Protein AF-A0A7S3DDV2-F1 (afdb_monomer_lite)

pLDDT: mean 85.94, std 11.71, range [51.03, 97.75]

InterPro domains:
  IPR025313 ATP-dependent rRNA helicase SPB4-like, C-terminal extension [PF13959] (61-102)
  IPR025313 ATP-dependent rRNA helicase SPB4-like, C-terminal extension [SM01178] (46-102)

Structure (mmCIF, N/CA/C/O backbone):
data_AF-A0A7S3DDV2-F1
#
_entry.id   AF-A0A7S3DDV2-F1
#
loop_
_atom_site.group_PDB
_atom_site.id
_atom_site.type_symbol
_atom_site.label_atom_id
_atom_site.label_alt_id
_atom_site.label_comp_id
_atom_site.label_asym_id
_atom_site.label_entity_id
_atom_site.label_seq_id
_atom_site.pdbx_PDB_ins_code
_atom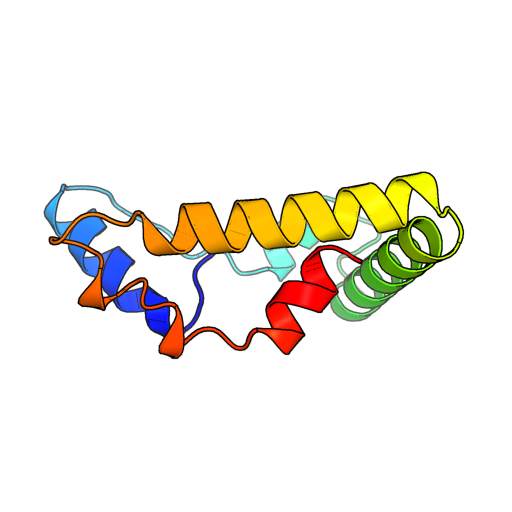_site.Cartn_x
_atom_site.Cartn_y
_atom_site.Cartn_z
_atom_site.occupancy
_atom_site.B_iso_or_equiv
_atom_site.auth_seq_id
_atom_site.auth_comp_id
_atom_site.auth_asym_id
_atom_site.auth_atom_id
_atom_site.pdbx_PDB_model_num
ATOM 1 N N . LEU A 1 1 ? 3.635 -2.891 10.442 1.00 85.31 1 LEU A N 1
ATOM 2 C CA . LEU A 1 1 ? 2.284 -2.456 10.027 1.00 85.31 1 LEU A CA 1
ATOM 3 C C . LEU A 1 1 ? 2.436 -1.085 9.390 1.00 85.31 1 LEU A C 1
ATOM 5 O O . LEU A 1 1 ? 2.990 -0.215 10.049 1.00 85.31 1 LEU A O 1
ATOM 9 N N . PHE A 1 2 ? 2.021 -0.922 8.136 1.00 88.50 2 PHE A N 1
ATOM 10 C CA . PHE A 1 2 ? 1.953 0.382 7.474 1.00 88.50 2 PHE A CA 1
ATOM 11 C C . PHE A 1 2 ? 0.501 0.850 7.542 1.00 88.50 2 PHE A C 1
ATOM 13 O O . PHE A 1 2 ? -0.387 0.072 7.205 1.00 88.50 2 PHE A O 1
ATOM 20 N N . LEU A 1 3 ? 0.271 2.063 8.041 1.00 89.44 3 LEU A N 1
ATOM 21 C CA . LEU A 1 3 ? -1.059 2.659 8.165 1.00 89.44 3 LEU A CA 1
ATOM 22 C C . LEU A 1 3 ? -1.063 4.007 7.461 1.00 89.44 3 LEU A C 1
ATOM 24 O O . LEU A 1 3 ? -0.110 4.779 7.586 1.00 89.44 3 LEU A O 1
ATOM 28 N N . LEU A 1 4 ? -2.151 4.296 6.757 1.00 88.38 4 LEU A N 1
ATOM 29 C CA . LEU A 1 4 ? -2.422 5.634 6.253 1.00 88.38 4 LEU A CA 1
ATOM 30 C C . LEU A 1 4 ? -2.760 6.580 7.417 1.00 88.38 4 LEU A C 1
ATOM 32 O O . LEU A 1 4 ? -3.245 6.133 8.460 1.00 88.38 4 LEU A O 1
ATOM 36 N N . PRO A 1 5 ? -2.595 7.903 7.243 1.00 87.88 5 PRO A N 1
ATOM 37 C CA . PRO A 1 5 ? -3.000 8.876 8.256 1.00 87.88 5 PRO A CA 1
ATOM 38 C C . PRO A 1 5 ? -4.468 8.730 8.688 1.00 87.88 5 PRO A C 1
ATOM 40 O O . PRO A 1 5 ? -4.774 8.850 9.871 1.00 87.88 5 PRO A O 1
ATOM 43 N N . SER A 1 6 ? -5.364 8.401 7.751 1.00 88.12 6 SER A N 1
ATOM 44 C CA . SER A 1 6 ? -6.783 8.130 8.021 1.00 88.12 6 SER A CA 1
ATOM 45 C C . SER A 1 6 ? -7.025 6.849 8.826 1.00 88.12 6 SER A C 1
ATOM 47 O O . SER A 1 6 ? -8.069 6.708 9.451 1.00 88.12 6 SER A O 1
ATOM 49 N N . GLU A 1 7 ? -6.067 5.922 8.839 1.00 91.56 7 GLU A N 1
ATOM 50 C CA . GLU A 1 7 ? -6.185 4.610 9.483 1.00 91.56 7 GLU A CA 1
ATOM 51 C C . GLU A 1 7 ? -5.557 4.572 10.882 1.00 91.56 7 GLU A C 1
ATOM 53 O O . GLU A 1 7 ? -5.611 3.548 11.564 1.00 91.56 7 GLU A O 1
ATOM 58 N N . MET A 1 8 ? -4.969 5.680 11.341 1.00 90.31 8 MET A N 1
ATOM 59 C CA . MET A 1 8 ? -4.261 5.752 12.625 1.00 90.31 8 MET A CA 1
ATOM 60 C C . MET A 1 8 ? -5.148 5.420 13.829 1.00 90.31 8 MET A C 1
ATOM 62 O O . MET A 1 8 ? -4.650 4.920 14.839 1.00 90.31 8 MET A O 1
ATOM 66 N N . GLU A 1 9 ? -6.463 5.616 13.718 1.00 90.56 9 GLU A N 1
ATOM 67 C CA . GLU A 1 9 ? -7.432 5.210 14.741 1.00 90.56 9 GLU A CA 1
ATOM 68 C C . GLU A 1 9 ? -7.373 3.698 15.034 1.00 90.56 9 GLU A C 1
ATOM 70 O O . GLU A 1 9 ? -7.652 3.259 16.152 1.00 90.56 9 GLU A O 1
ATOM 75 N N . TYR A 1 10 ? -6.899 2.885 14.085 1.00 92.00 10 TYR A N 1
ATOM 76 C CA . TYR A 1 10 ? -6.727 1.450 14.290 1.00 92.00 10 TYR A CA 1
ATOM 77 C C . TYR A 1 10 ? -5.726 1.126 15.407 1.00 92.00 10 TYR A C 1
ATOM 79 O O . TYR A 1 10 ? -5.911 0.154 16.142 1.00 92.00 10 TYR A O 1
ATOM 87 N N . VAL A 1 11 ? -4.712 1.973 15.613 1.00 91.56 11 VAL A N 1
ATOM 88 C CA . VAL A 1 11 ? -3.735 1.819 16.704 1.00 91.56 11 VAL A CA 1
ATOM 89 C C . VAL A 1 11 ? -4.430 1.825 18.067 1.00 91.56 11 VAL A C 1
ATOM 91 O O . VAL A 1 11 ? -4.058 1.056 18.953 1.00 91.56 11 VAL A O 1
ATOM 94 N N . TYR A 1 12 ? -5.483 2.630 18.233 1.00 89.38 12 TYR A N 1
ATOM 95 C CA . TYR A 1 12 ? -6.250 2.688 19.476 1.00 89.38 12 TYR A CA 1
ATOM 96 C C . TYR A 1 12 ? -7.015 1.385 19.749 1.00 89.38 12 TYR A C 1
ATOM 98 O O . TYR A 1 12 ? -7.051 0.911 20.888 1.00 89.38 12 TYR A O 1
ATOM 106 N N . ILE A 1 13 ? -7.575 0.758 18.707 1.00 89.62 13 ILE A N 1
ATOM 107 C CA . ILE A 1 13 ? -8.212 -0.563 18.818 1.00 89.62 13 ILE A CA 1
ATOM 108 C C . ILE A 1 13 ? -7.179 -1.618 19.225 1.00 89.62 13 ILE A C 1
ATOM 110 O O . ILE A 1 13 ? -7.429 -2.403 20.139 1.00 89.62 13 ILE A O 1
ATOM 114 N N . LEU A 1 14 ? -6.003 -1.614 18.596 1.00 90.31 14 LEU A N 1
ATOM 115 C CA . LEU A 1 14 ? -4.934 -2.559 18.923 1.00 90.31 14 LEU A CA 1
ATOM 116 C C . LEU A 1 14 ? -4.434 -2.378 20.365 1.00 90.31 14 LEU A C 1
ATOM 118 O O . LEU A 1 14 ? -4.228 -3.364 21.072 1.00 90.31 14 LEU A O 1
ATOM 122 N N . HIS A 1 15 ? -4.335 -1.136 20.843 1.00 90.56 15 HIS A N 1
ATOM 123 C CA . HIS A 1 15 ? -3.980 -0.850 22.232 1.00 90.56 15 HIS A CA 1
ATOM 124 C C . HIS A 1 15 ? -5.027 -1.378 23.226 1.00 90.56 15 HIS A C 1
ATOM 126 O O . HIS A 1 15 ? -4.666 -1.938 24.260 1.00 90.56 15 HIS A O 1
ATOM 132 N N . LYS A 1 16 ? -6.329 -1.272 22.910 1.00 89.81 16 LYS A N 1
ATOM 133 C CA . LYS A 1 16 ? -7.407 -1.869 23.726 1.00 89.81 16 LYS A CA 1
ATOM 134 C C . LYS A 1 16 ? -7.312 -3.390 23.829 1.00 89.81 16 LYS A C 1
ATOM 136 O O . LYS A 1 16 ? -7.704 -3.948 24.848 1.00 89.81 16 LYS A O 1
ATOM 141 N N . LEU A 1 17 ? -6.781 -4.048 22.801 1.00 91.06 17 LEU A N 1
ATOM 142 C CA . LEU A 1 17 ? -6.514 -5.488 22.801 1.00 91.06 17 LEU A CA 1
ATOM 143 C C . LEU A 1 17 ? -5.214 -5.857 23.545 1.00 91.06 17 LEU A C 1
ATOM 145 O O . LEU A 1 17 ? -4.836 -7.024 23.570 1.00 91.06 17 LEU A O 1
ATOM 149 N N . GLY A 1 18 ? -4.533 -4.883 24.159 1.00 91.56 18 GLY A N 1
ATOM 150 C CA . GLY A 1 18 ? -3.313 -5.089 24.940 1.00 91.56 18 GLY A CA 1
ATOM 151 C C . GLY A 1 18 ? -2.021 -5.058 24.122 1.00 91.56 18 GLY A C 1
ATOM 152 O O . GLY A 1 18 ? -0.954 -5.352 24.662 1.00 91.56 18 GLY A O 1
ATOM 153 N N . LEU A 1 19 ? -2.078 -4.693 22.836 1.00 91.06 19 LEU A N 1
ATOM 154 C CA . LEU A 1 19 ? -0.892 -4.606 21.986 1.00 91.06 19 LEU A CA 1
ATOM 155 C C . LEU A 1 19 ? -0.202 -3.250 22.160 1.00 91.06 19 LEU A C 1
ATOM 157 O O . LEU A 1 19 ? -0.792 -2.195 21.928 1.00 91.06 19 LEU A O 1
ATOM 161 N N . LYS A 1 20 ? 1.082 -3.277 22.524 1.00 87.88 20 LYS A N 1
ATOM 162 C CA . LYS A 1 20 ? 1.939 -2.086 22.539 1.00 87.88 20 LYS A CA 1
ATOM 163 C C . LYS A 1 20 ? 2.636 -1.960 21.191 1.00 87.88 20 LYS A C 1
ATOM 165 O O . LYS A 1 20 ? 3.465 -2.794 20.840 1.00 87.88 20 LYS A O 1
ATOM 170 N N . LEU A 1 21 ? 2.281 -0.927 20.435 1.00 86.00 21 LEU A N 1
ATOM 171 C CA . LEU A 1 21 ? 2.867 -0.631 19.130 1.00 86.00 21 LEU A CA 1
ATOM 172 C C . LEU A 1 21 ? 3.879 0.500 19.278 1.00 86.00 21 LEU A C 1
ATOM 174 O O . LEU A 1 21 ? 3.552 1.555 19.815 1.00 86.00 21 LEU A O 1
ATOM 178 N N . ASN A 1 22 ? 5.085 0.288 18.761 1.00 86.00 22 ASN A N 1
ATOM 179 C CA . ASN A 1 22 ? 6.103 1.327 18.663 1.00 86.00 22 ASN A CA 1
ATOM 180 C C . ASN A 1 22 ? 6.139 1.837 17.223 1.00 86.00 22 ASN A C 1
ATOM 182 O O . ASN A 1 22 ? 6.319 1.050 16.292 1.00 86.00 22 ASN A O 1
ATOM 186 N N . ALA A 1 23 ? 5.953 3.144 17.040 1.00 83.81 23 ALA A N 1
ATOM 187 C CA . ALA A 1 23 ? 6.066 3.763 15.728 1.00 83.81 23 ALA A CA 1
ATOM 188 C C . ALA A 1 23 ? 7.526 3.707 15.262 1.00 83.81 23 ALA A C 1
ATOM 190 O O . ALA A 1 23 ? 8.422 4.197 15.950 1.00 83.81 23 ALA A O 1
ATOM 191 N N . LEU A 1 24 ? 7.754 3.108 14.095 1.00 85.06 24 LEU A N 1
ATOM 192 C CA . LEU A 1 24 ? 9.067 3.068 13.462 1.00 85.06 24 LEU A CA 1
ATOM 193 C C . LEU A 1 24 ? 9.096 4.090 12.323 1.00 85.06 24 LEU A C 1
ATOM 195 O O . LEU A 1 24 ? 8.266 3.998 11.415 1.00 85.06 24 LEU A O 1
ATOM 199 N N . PRO A 1 25 ? 10.008 5.076 12.354 1.00 79.19 25 PRO A N 1
ATOM 200 C CA . PRO A 1 25 ? 10.129 6.025 11.261 1.00 79.19 25 PRO A CA 1
ATOM 201 C C . PRO A 1 25 ? 10.707 5.326 10.023 1.00 79.19 25 PRO A C 1
ATOM 203 O O . PRO A 1 25 ? 11.605 4.500 10.133 1.00 79.19 25 PRO A O 1
ATOM 206 N N . VAL A 1 26 ? 10.247 5.686 8.822 1.00 72.88 26 VAL A N 1
ATOM 207 C CA . VAL A 1 26 ? 10.686 5.031 7.569 1.00 72.88 26 VAL A CA 1
ATOM 208 C C . VAL A 1 26 ? 12.211 5.050 7.407 1.00 72.88 26 VAL A C 1
ATOM 210 O O . VAL A 1 26 ? 12.799 4.048 7.009 1.00 72.88 26 VAL A O 1
ATOM 213 N N . ARG A 1 27 ? 12.877 6.134 7.826 1.00 69.50 27 ARG A N 1
ATOM 214 C CA . ARG A 1 27 ? 14.347 6.238 7.814 1.00 69.50 27 ARG A CA 1
ATOM 215 C C . ARG A 1 27 ? 15.057 5.098 8.553 1.00 69.50 27 ARG A C 1
ATOM 217 O O . ARG A 1 27 ? 16.119 4.692 8.109 1.00 69.50 27 ARG A O 1
ATOM 224 N N . SER A 1 28 ? 14.476 4.560 9.634 1.00 71.00 28 SER A N 1
ATOM 225 C CA . SER A 1 28 ? 15.090 3.451 10.381 1.00 71.00 28 SER A CA 1
ATOM 226 C C . SER A 1 28 ? 14.912 2.098 9.696 1.00 71.00 28 SER A C 1
ATOM 228 O O . SER A 1 28 ? 15.592 1.141 10.040 1.00 71.00 28 SER A O 1
ATOM 230 N N . ILE A 1 29 ? 13.969 1.993 8.757 1.00 71.94 29 ILE A N 1
ATOM 231 C CA . ILE A 1 29 ? 13.820 0.811 7.904 1.00 71.94 29 ILE A CA 1
ATOM 232 C C . ILE A 1 29 ? 14.913 0.850 6.829 1.00 71.94 29 ILE A C 1
ATOM 234 O O . ILE A 1 29 ? 15.596 -0.146 6.595 1.00 71.94 29 ILE A O 1
ATOM 238 N N . VAL A 1 30 ? 15.112 2.029 6.235 1.00 65.56 30 VAL A N 1
ATOM 239 C CA . VAL A 1 30 ? 16.070 2.273 5.150 1.00 65.56 30 VAL A CA 1
ATOM 240 C C . VAL A 1 30 ? 17.528 2.202 5.627 1.00 65.56 30 VAL A C 1
ATOM 242 O O . VAL A 1 30 ? 18.367 1.669 4.909 1.00 65.56 30 VAL A O 1
ATOM 245 N N . SER A 1 31 ? 17.824 2.628 6.861 1.00 59.44 31 SER A N 1
ATOM 246 C CA . SER A 1 31 ? 19.174 2.609 7.457 1.00 59.44 31 SER A CA 1
ATOM 247 C C . SER A 1 31 ? 19.752 1.212 7.718 1.00 59.44 31 SER A C 1
ATOM 249 O O . SER A 1 31 ? 20.915 1.090 8.073 1.00 59.44 31 SER A O 1
ATOM 251 N N . SER A 1 32 ? 18.970 0.141 7.540 1.00 57.97 32 SER A N 1
ATOM 252 C CA . SER A 1 32 ? 19.467 -1.248 7.612 1.00 57.97 32 SER A CA 1
ATOM 253 C C . SER A 1 32 ? 20.444 -1.590 6.472 1.00 57.97 32 SER A C 1
ATOM 255 O O . SER A 1 32 ? 21.041 -2.665 6.461 1.00 57.97 32 SER A O 1
ATOM 257 N N . ARG A 1 33 ? 20.557 -0.692 5.489 1.00 57.28 33 ARG A N 1
ATOM 258 C CA . ARG A 1 33 ? 21.512 -0.703 4.387 1.00 57.28 33 ARG A CA 1
ATOM 259 C C . ARG A 1 33 ? 22.418 0.523 4.549 1.00 57.28 33 ARG A C 1
ATOM 261 O O . ARG A 1 33 ? 21.947 1.648 4.385 1.00 57.28 33 ARG A O 1
ATOM 268 N N . ASP A 1 34 ? 23.680 0.302 4.932 1.00 51.25 34 ASP A N 1
ATOM 269 C CA . ASP A 1 34 ? 24.703 1.337 5.211 1.00 51.25 34 ASP A CA 1
ATOM 270 C C . ASP A 1 34 ? 24.869 2.362 4.065 1.00 51.25 34 ASP A C 1
ATOM 272 O O . ASP A 1 34 ? 25.280 3.503 4.271 1.00 51.25 34 ASP A O 1
ATOM 276 N N . ASP A 1 35 ? 24.503 1.978 2.844 1.00 55.47 35 ASP A N 1
ATOM 277 C CA . ASP A 1 35 ? 24.496 2.783 1.623 1.00 55.47 35 ASP A CA 1
ATOM 278 C C . ASP A 1 35 ? 23.347 3.808 1.540 1.00 55.47 35 ASP A C 1
ATOM 280 O O . ASP A 1 35 ? 23.422 4.743 0.743 1.00 55.47 35 ASP A O 1
ATOM 284 N N . LEU A 1 36 ? 22.307 3.690 2.374 1.00 53.06 36 LEU A N 1
ATOM 285 C CA . LEU A 1 36 ? 21.078 4.485 2.256 1.00 53.06 36 LEU A CA 1
ATOM 286 C C . LEU A 1 36 ? 20.853 5.503 3.388 1.00 53.06 36 LEU A C 1
ATOM 288 O O . LEU A 1 36 ? 19.888 6.266 3.336 1.00 53.06 36 LEU A O 1
ATOM 292 N N . GLU A 1 37 ? 21.725 5.582 4.400 1.00 51.03 37 GLU A N 1
ATOM 293 C CA . GLU A 1 37 ? 21.535 6.503 5.537 1.00 51.03 37 GLU A CA 1
ATOM 294 C C . GLU A 1 37 ? 21.640 7.992 5.164 1.00 51.03 37 GLU A C 1
ATOM 296 O O . GLU A 1 37 ? 20.924 8.820 5.728 1.00 51.03 37 GLU A O 1
ATOM 301 N N . LYS A 1 38 ? 22.511 8.355 4.213 1.00 55.56 38 LYS A N 1
ATOM 302 C CA . LYS A 1 38 ? 22.757 9.765 3.843 1.00 55.56 38 LYS A CA 1
ATOM 303 C C . LYS A 1 38 ? 21.838 10.290 2.739 1.00 55.56 38 LYS A C 1
ATOM 305 O O . LYS A 1 38 ? 21.706 11.501 2.587 1.00 55.56 38 LYS A O 1
ATOM 310 N N . GLU A 1 39 ? 21.186 9.396 1.997 1.00 60.34 39 GLU A N 1
ATOM 311 C CA . GLU A 1 39 ? 20.349 9.722 0.835 1.00 60.34 39 GLU A CA 1
ATOM 312 C C . GLU A 1 39 ? 19.016 8.954 0.824 1.00 60.34 39 GLU A C 1
ATOM 314 O O . GLU A 1 39 ? 18.433 8.741 -0.234 1.00 60.34 39 GLU A O 1
ATOM 319 N N . GLY A 1 40 ? 18.508 8.541 1.989 1.00 65.25 40 GLY A N 1
ATOM 320 C CA . GLY A 1 40 ? 17.386 7.599 2.093 1.00 65.25 40 GLY A CA 1
ATOM 321 C C . GLY A 1 40 ? 16.137 7.973 1.290 1.00 65.25 40 GLY A C 1
ATOM 322 O O . GLY A 1 40 ? 15.521 7.101 0.684 1.00 65.25 40 GLY A O 1
ATOM 323 N N . GLU A 1 41 ? 15.789 9.260 1.211 1.00 69.38 41 GLU A N 1
ATOM 324 C CA . GLU A 1 41 ? 14.670 9.731 0.379 1.00 69.38 41 GLU A CA 1
ATOM 325 C C . GLU A 1 41 ? 14.956 9.604 -1.123 1.00 69.38 41 GLU A C 1
ATOM 327 O O . GLU A 1 41 ? 14.094 9.158 -1.879 1.00 69.38 41 GLU A O 1
ATOM 332 N N . LYS A 1 42 ? 16.179 9.927 -1.564 1.00 74.81 42 LYS A N 1
ATOM 333 C CA . LYS A 1 42 ? 16.582 9.737 -2.964 1.00 74.81 42 LYS A CA 1
ATOM 334 C C . LYS A 1 42 ? 16.628 8.255 -3.317 1.00 74.81 42 LYS A C 1
ATOM 336 O O . LYS A 1 42 ? 16.187 7.871 -4.391 1.00 74.81 42 LYS A O 1
ATOM 341 N N . ALA A 1 43 ? 17.113 7.418 -2.407 1.00 77.06 43 ALA A N 1
ATOM 342 C CA . ALA A 1 43 ? 17.162 5.978 -2.596 1.00 77.06 43 ALA A CA 1
ATOM 343 C C . ALA A 1 43 ? 15.767 5.356 -2.716 1.00 77.06 43 ALA A C 1
ATOM 345 O O . ALA A 1 43 ? 15.541 4.527 -3.592 1.00 77.06 43 ALA A O 1
ATOM 346 N N . LEU A 1 44 ? 14.816 5.791 -1.884 1.00 80.25 44 LEU A N 1
ATOM 347 C CA . LEU A 1 44 ? 13.407 5.409 -2.002 1.00 80.25 44 LEU A CA 1
ATOM 348 C C . LEU A 1 44 ? 12.833 5.807 -3.366 1.00 80.25 44 LEU A C 1
ATOM 350 O O . LEU A 1 44 ? 12.188 4.984 -4.008 1.00 80.25 44 LEU A O 1
ATOM 354 N N . ALA A 1 45 ? 13.113 7.029 -3.829 1.00 84.31 45 ALA A N 1
ATOM 355 C CA . ALA A 1 45 ? 12.676 7.490 -5.145 1.00 84.31 45 ALA A CA 1
ATOM 356 C C . ALA A 1 45 ? 13.287 6.660 -6.288 1.00 84.31 45 ALA A C 1
ATOM 358 O O . ALA A 1 45 ? 12.580 6.299 -7.225 1.00 84.31 45 ALA A O 1
ATOM 359 N N . VAL A 1 46 ? 14.571 6.298 -6.193 1.00 86.50 46 VAL A N 1
ATOM 360 C CA . VAL A 1 46 ? 15.243 5.422 -7.168 1.00 86.50 46 VAL A CA 1
ATOM 361 C C . VAL A 1 46 ? 14.617 4.029 -7.175 1.00 86.50 46 VAL A C 1
ATOM 363 O O . VAL A 1 46 ? 14.303 3.512 -8.242 1.00 86.50 46 VAL A O 1
ATOM 366 N N . ILE A 1 47 ? 14.386 3.432 -6.002 1.00 87.06 47 ILE A N 1
ATOM 367 C CA . ILE A 1 47 ? 13.724 2.124 -5.889 1.00 87.06 47 ILE A CA 1
ATOM 368 C C . ILE A 1 47 ? 12.324 2.181 -6.503 1.00 87.06 47 ILE A C 1
ATOM 370 O O . ILE A 1 47 ? 11.939 1.264 -7.224 1.00 87.06 47 ILE A O 1
ATOM 374 N N . GLN A 1 48 ? 11.578 3.257 -6.244 1.00 89.44 48 GLN A N 1
ATOM 375 C CA . GLN A 1 48 ? 10.247 3.440 -6.805 1.00 89.44 48 GLN A CA 1
ATOM 376 C C . GLN A 1 48 ? 10.283 3.582 -8.330 1.00 89.44 48 GLN A C 1
ATOM 378 O O . GLN A 1 48 ? 9.484 2.932 -8.992 1.00 89.44 48 GLN A O 1
ATOM 383 N N . SER A 1 49 ? 11.221 4.354 -8.891 1.00 91.50 49 SER A N 1
ATOM 384 C CA . SER A 1 49 ? 11.392 4.453 -10.350 1.00 91.50 49 SER A CA 1
ATOM 385 C C . SER A 1 49 ? 11.698 3.090 -10.959 1.00 91.50 49 SER A C 1
ATOM 387 O O . SER A 1 49 ? 10.965 2.640 -11.826 1.00 91.50 49 SER A O 1
ATOM 389 N N . ILE A 1 50 ? 12.709 2.382 -10.437 1.00 93.25 50 ILE A N 1
ATOM 390 C CA . ILE A 1 50 ? 13.103 1.058 -10.943 1.00 93.25 50 ILE A CA 1
ATOM 391 C C . ILE A 1 50 ? 11.919 0.090 -10.909 1.00 93.25 50 ILE A C 1
ATOM 393 O O . ILE A 1 50 ? 11.728 -0.675 -11.851 1.00 93.25 50 ILE A O 1
ATOM 397 N N . PHE A 1 51 ? 11.125 0.112 -9.836 1.00 94.38 51 PHE A N 1
ATOM 398 C CA . PHE A 1 51 ? 9.922 -0.705 -9.735 1.00 94.38 51 PHE A CA 1
ATOM 399 C C . PHE A 1 51 ? 8.903 -0.366 -10.832 1.00 94.38 51 PHE A C 1
ATOM 401 O O . PHE A 1 51 ? 8.489 -1.270 -11.555 1.00 94.38 51 PHE A O 1
ATOM 408 N N . LEU A 1 52 ? 8.536 0.911 -10.973 1.00 94.81 52 LEU A N 1
ATOM 409 C CA . LEU A 1 52 ? 7.555 1.364 -11.963 1.00 94.81 52 LEU A CA 1
ATOM 410 C C . LEU A 1 52 ? 8.009 1.046 -13.392 1.00 94.81 52 LEU A C 1
ATOM 412 O O . LEU A 1 52 ? 7.239 0.482 -14.169 1.00 94.81 52 LEU A O 1
ATOM 416 N N . ASP A 1 53 ? 9.273 1.326 -13.709 1.00 95.69 53 ASP A N 1
ATOM 417 C CA . ASP A 1 53 ? 9.869 1.052 -15.017 1.00 95.69 53 ASP A CA 1
ATOM 418 C C . ASP A 1 53 ? 9.843 -0.459 -15.311 1.00 95.69 53 ASP A C 1
ATOM 420 O O . ASP A 1 53 ? 9.358 -0.889 -16.354 1.00 95.69 53 ASP A O 1
ATOM 424 N N . THR A 1 54 ? 10.247 -1.294 -14.344 1.00 96.19 54 THR A N 1
ATOM 425 C CA . THR A 1 54 ? 10.255 -2.763 -14.495 1.00 96.19 54 THR A CA 1
ATOM 426 C C . THR A 1 54 ? 8.859 -3.333 -14.756 1.00 96.19 54 THR A C 1
ATOM 428 O O . THR A 1 54 ? 8.713 -4.280 -15.533 1.00 96.19 54 THR A O 1
ATOM 431 N N . VAL A 1 55 ? 7.832 -2.803 -14.084 1.00 96.19 55 VAL A N 1
ATOM 432 C CA . VAL A 1 55 ? 6.449 -3.265 -14.258 1.00 96.19 55 VAL A CA 1
ATOM 433 C C . VAL A 1 55 ? 5.887 -2.795 -15.600 1.00 96.19 55 VAL A C 1
ATOM 435 O O . VAL A 1 55 ? 5.300 -3.604 -16.313 1.00 96.19 55 VAL A O 1
ATOM 438 N N . THR A 1 56 ? 6.120 -1.533 -15.968 1.00 93.88 56 THR A N 1
ATOM 439 C CA . THR A 1 56 ? 5.577 -0.920 -17.193 1.00 93.88 56 THR A CA 1
ATOM 440 C C . THR A 1 56 ? 6.243 -1.456 -18.464 1.00 93.88 56 THR A C 1
ATOM 442 O O . THR A 1 56 ? 5.599 -1.597 -19.499 1.00 93.88 56 THR A O 1
ATOM 445 N N . GLU A 1 57 ? 7.534 -1.796 -18.419 1.00 96.44 57 GLU A N 1
ATOM 446 C CA . GLU A 1 57 ? 8.260 -2.334 -19.579 1.00 96.44 57 GLU A CA 1
ATOM 447 C C . GLU A 1 57 ? 7.876 -3.783 -19.921 1.00 96.44 57 GLU A C 1
ATOM 449 O O . GLU A 1 57 ? 8.144 -4.256 -21.031 1.00 96.44 57 GLU A O 1
ATOM 454 N N . ASN A 1 58 ? 7.252 -4.512 -18.989 1.00 96.69 58 ASN A N 1
ATOM 455 C CA . ASN A 1 58 ? 6.881 -5.908 -19.176 1.00 96.69 58 ASN A CA 1
ATOM 456 C C . ASN A 1 58 ? 5.352 -6.081 -19.168 1.00 96.69 58 ASN A C 1
ATOM 458 O O . ASN A 1 58 ? 4.751 -6.100 -18.094 1.00 96.69 58 ASN A O 1
ATOM 462 N N . PRO A 1 59 ? 4.715 -6.355 -20.323 1.00 95.62 59 PRO A N 1
ATOM 463 C CA . PRO A 1 59 ? 3.254 -6.427 -20.423 1.00 95.62 59 PRO A CA 1
ATOM 464 C C . PRO A 1 59 ? 2.637 -7.550 -19.573 1.00 95.62 59 PRO A C 1
ATOM 466 O O . PRO A 1 59 ? 1.465 -7.490 -19.203 1.00 95.62 59 PRO A O 1
ATOM 469 N N . VAL A 1 60 ? 3.408 -8.592 -19.236 1.00 97.75 60 VAL A N 1
ATOM 470 C CA . VAL A 1 60 ? 2.950 -9.644 -18.317 1.00 97.75 60 VAL A CA 1
ATOM 471 C C . VAL A 1 60 ? 2.910 -9.123 -16.880 1.00 97.75 60 VAL A C 1
ATOM 473 O O . VAL A 1 60 ? 1.969 -9.431 -16.149 1.00 97.75 60 VAL A O 1
ATOM 476 N N . LEU A 1 61 ? 3.916 -8.346 -16.464 1.00 97.31 61 LEU A N 1
ATOM 477 C CA . LEU A 1 61 ? 3.950 -7.746 -15.130 1.00 97.31 61 LEU A CA 1
ATOM 478 C C . LEU A 1 61 ? 2.903 -6.644 -14.993 1.00 97.31 61 LEU A C 1
ATOM 480 O O . LEU A 1 61 ? 2.217 -6.616 -13.977 1.00 97.31 61 LEU A O 1
ATOM 484 N N . GLU A 1 62 ? 2.720 -5.819 -16.021 1.00 96.62 62 GLU A N 1
ATOM 485 C CA . GLU A 1 62 ? 1.665 -4.804 -16.082 1.00 96.62 62 GLU A CA 1
ATOM 486 C C . GLU A 1 62 ? 0.274 -5.436 -15.895 1.00 96.62 62 GLU A C 1
ATOM 488 O O . GLU A 1 62 ? -0.474 -5.059 -14.992 1.00 96.62 62 GLU A O 1
ATOM 493 N N . GLY A 1 63 ? -0.041 -6.503 -16.641 1.00 97.06 63 GLY A N 1
ATOM 494 C CA . GLY A 1 63 ? -1.308 -7.222 -16.466 1.00 97.06 63 GLY A CA 1
ATOM 495 C C . GLY A 1 63 ? -1.475 -7.841 -15.069 1.00 97.06 63 GLY A C 1
ATOM 496 O O . GLY A 1 63 ? -2.574 -7.858 -14.511 1.00 97.06 63 GLY A O 1
ATOM 497 N N . LEU A 1 64 ? -0.391 -8.331 -14.453 1.00 97.69 64 LEU A N 1
ATOM 498 C CA . LEU A 1 64 ? -0.426 -8.818 -13.069 1.00 97.69 64 LEU A CA 1
ATOM 499 C C . LEU A 1 64 ? -0.614 -7.681 -12.056 1.00 97.69 64 LEU A C 1
ATOM 501 O O . LEU A 1 64 ? -1.305 -7.885 -11.055 1.00 97.69 64 LEU A O 1
ATOM 505 N N . ALA A 1 65 ? -0.046 -6.503 -12.311 1.00 96.88 65 ALA A N 1
ATOM 506 C CA . ALA A 1 65 ? -0.206 -5.317 -11.479 1.00 96.88 65 ALA A CA 1
ATOM 507 C C . ALA A 1 65 ? -1.668 -4.853 -11.444 1.00 96.88 65 ALA A C 1
ATOM 509 O O . ALA A 1 65 ? -2.203 -4.616 -10.359 1.00 96.88 65 ALA A O 1
ATOM 510 N N . GLU A 1 66 ? -2.364 -4.843 -12.585 1.00 96.44 66 GLU A N 1
ATOM 511 C CA . GLU A 1 66 ? -3.801 -4.538 -12.645 1.00 96.44 66 GLU A CA 1
ATOM 512 C C . GLU A 1 66 ? -4.636 -5.522 -11.811 1.00 96.44 66 GLU A C 1
ATOM 514 O O . GLU A 1 66 ? -5.511 -5.132 -11.024 1.00 96.44 66 GLU A O 1
ATOM 519 N N . VAL A 1 67 ? -4.346 -6.822 -11.939 1.00 97.69 67 VAL A N 1
ATOM 520 C CA . VAL A 1 67 ? -5.027 -7.871 -11.169 1.00 97.69 67 VAL A CA 1
ATOM 521 C C . VAL A 1 67 ? -4.750 -7.714 -9.673 1.00 97.69 67 VAL A C 1
ATOM 523 O O . VAL A 1 67 ? -5.675 -7.845 -8.862 1.00 97.69 67 VAL A O 1
ATOM 526 N N . ALA A 1 68 ? -3.506 -7.414 -9.297 1.00 97.12 68 ALA A N 1
ATOM 527 C CA . ALA A 1 68 ? -3.100 -7.197 -7.915 1.00 97.12 68 ALA A CA 1
ATOM 528 C C . ALA A 1 68 ? -3.775 -5.956 -7.313 1.00 97.12 68 ALA A C 1
ATOM 530 O O . ALA A 1 68 ? -4.316 -6.040 -6.208 1.00 97.12 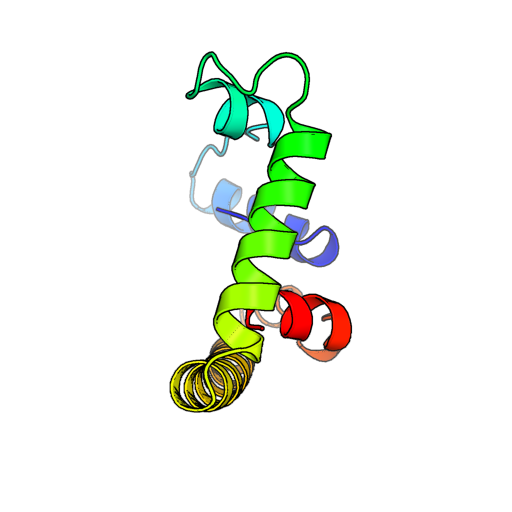68 ALA A O 1
ATOM 531 N N . TYR A 1 69 ? -3.845 -4.851 -8.059 1.00 96.06 69 TYR A N 1
ATOM 532 C CA . TYR A 1 69 ? -4.559 -3.639 -7.662 1.00 96.06 69 TYR A CA 1
ATOM 533 C C . TYR A 1 69 ? -6.046 -3.920 -7.406 1.00 96.06 69 TYR A C 1
ATOM 535 O O . TYR A 1 69 ? -6.582 -3.599 -6.341 1.00 96.06 69 TYR A O 1
ATOM 543 N N . ALA A 1 70 ? -6.718 -4.609 -8.334 1.00 96.00 70 ALA A N 1
ATOM 544 C CA . ALA A 1 70 ? -8.119 -4.987 -8.164 1.00 96.00 70 ALA A CA 1
ATOM 545 C C . ALA A 1 70 ? -8.325 -5.939 -6.971 1.00 96.00 70 ALA A C 1
ATOM 547 O O . ALA A 1 70 ? -9.301 -5.813 -6.223 1.00 96.00 70 ALA A O 1
ATOM 548 N N . ALA A 1 71 ? -7.414 -6.895 -6.766 1.00 96.94 71 ALA A N 1
ATOM 549 C CA . ALA A 1 71 ? -7.450 -7.804 -5.626 1.00 96.94 71 ALA A CA 1
ATOM 550 C C . ALA A 1 71 ? -7.278 -7.057 -4.296 1.00 96.94 71 ALA A C 1
ATOM 552 O O . ALA A 1 71 ? -8.034 -7.320 -3.358 1.00 96.94 71 ALA A O 1
ATOM 553 N N . PHE A 1 72 ? -6.358 -6.092 -4.240 1.00 95.25 72 PHE A N 1
ATOM 554 C CA . PHE A 1 72 ? -6.155 -5.225 -3.086 1.00 95.25 72 PHE A CA 1
ATOM 555 C C . PHE A 1 72 ? -7.413 -4.420 -2.757 1.00 95.25 72 PHE A C 1
ATOM 557 O O . PHE A 1 72 ? -7.875 -4.470 -1.620 1.00 95.25 72 PHE A O 1
ATOM 564 N N . LEU A 1 73 ? -8.028 -3.750 -3.739 1.00 93.88 73 LEU A N 1
ATOM 565 C CA . LEU A 1 73 ? -9.262 -2.991 -3.510 1.00 93.88 73 LEU A CA 1
ATOM 566 C C . LEU A 1 73 ? -10.395 -3.882 -2.998 1.00 93.88 73 LEU A C 1
ATOM 568 O O . LEU A 1 73 ? -11.070 -3.530 -2.030 1.00 93.88 73 LEU A O 1
ATOM 572 N N . ARG A 1 74 ? -10.579 -5.066 -3.598 1.00 94.06 74 ARG A N 1
ATOM 573 C CA . ARG A 1 74 ? -11.570 -6.038 -3.116 1.00 94.06 74 ARG A CA 1
ATOM 574 C C . ARG A 1 74 ? -11.296 -6.406 -1.666 1.00 94.06 74 ARG A C 1
ATOM 576 O O . ARG A 1 74 ? -12.188 -6.235 -0.840 1.00 94.06 74 ARG A O 1
ATOM 583 N N . ALA A 1 75 ? -10.075 -6.826 -1.339 1.00 93.06 75 ALA A N 1
ATOM 584 C CA . ALA A 1 75 ? -9.689 -7.176 0.025 1.00 93.06 75 ALA A CA 1
ATOM 585 C C . ALA A 1 75 ? -9.917 -6.009 1.001 1.00 93.06 75 ALA A C 1
ATOM 587 O O . ALA A 1 75 ? -10.522 -6.200 2.056 1.00 93.06 75 ALA A O 1
ATOM 588 N N . TYR A 1 76 ? -9.549 -4.786 0.618 1.00 92.12 76 TYR A N 1
ATOM 589 C CA . TYR A 1 76 ? -9.722 -3.586 1.434 1.00 92.12 76 TYR A CA 1
ATOM 590 C C . TYR A 1 76 ? -11.196 -3.324 1.786 1.00 92.12 76 TYR A C 1
ATOM 592 O O . TYR A 1 76 ? -11.512 -2.894 2.895 1.00 92.12 76 TYR A O 1
ATOM 600 N N . THR A 1 77 ? -12.135 -3.657 0.896 1.00 89.75 77 THR A N 1
ATOM 601 C CA . THR A 1 77 ? -13.576 -3.509 1.175 1.00 89.75 77 THR A CA 1
ATOM 602 C C . THR A 1 77 ? -14.163 -4.580 2.103 1.00 89.75 77 THR A C 1
ATOM 604 O O . THR A 1 77 ? -15.286 -4.411 2.584 1.00 89.75 77 THR A O 1
ATOM 607 N N . THR A 1 78 ? -13.421 -5.656 2.399 1.00 92.12 78 THR A N 1
ATOM 608 C CA . THR A 1 78 ? -13.895 -6.779 3.235 1.00 92.12 78 THR A CA 1
ATOM 609 C C . THR A 1 78 ? -13.695 -6.591 4.741 1.00 92.12 78 THR A C 1
ATOM 611 O O . THR A 1 78 ? -14.037 -7.484 5.518 1.00 92.12 78 THR A O 1
ATOM 614 N N . HIS A 1 79 ? -13.189 -5.435 5.187 1.00 87.75 79 HIS A N 1
ATOM 615 C CA . HIS A 1 79 ? -13.002 -5.160 6.613 1.00 87.75 79 HIS A CA 1
ATOM 616 C C . HIS A 1 79 ? -14.299 -5.340 7.420 1.00 87.75 79 HIS A C 1
ATOM 618 O O . HIS A 1 79 ? -15.389 -4.913 7.022 1.00 87.75 79 HIS A O 1
ATOM 624 N N . THR A 1 80 ? -14.167 -5.973 8.591 1.00 86.12 80 THR A N 1
ATOM 625 C CA . THR A 1 80 ? -15.300 -6.266 9.482 1.00 86.12 80 THR A CA 1
ATOM 626 C C . THR A 1 80 ? -16.013 -4.992 9.934 1.00 86.12 80 THR A C 1
ATOM 628 O O . THR A 1 80 ? -15.419 -3.916 9.993 1.00 86.12 80 THR A O 1
ATOM 631 N N . ARG A 1 81 ? -17.287 -5.099 10.343 1.00 84.00 81 ARG A N 1
ATOM 632 C CA . ARG A 1 81 ? -18.075 -3.945 10.821 1.00 84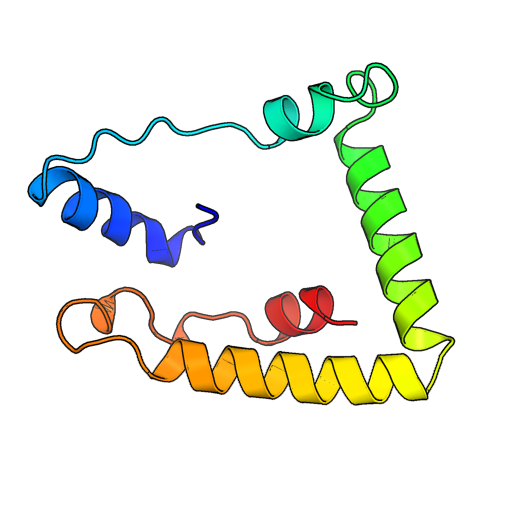.00 81 ARG A CA 1
ATOM 633 C C . ARG A 1 81 ? -17.366 -3.152 11.929 1.00 84.00 81 ARG A C 1
ATOM 635 O O . ARG A 1 81 ? -17.507 -1.934 11.970 1.00 84.00 81 ARG A O 1
ATOM 642 N N . ALA A 1 82 ? -16.594 -3.827 12.783 1.00 84.44 82 ALA A N 1
ATOM 643 C CA . ALA A 1 82 ? -15.852 -3.205 13.876 1.00 84.44 82 ALA A CA 1
ATOM 644 C C . ALA A 1 82 ? -14.724 -2.272 13.403 1.00 84.44 82 ALA A C 1
ATOM 646 O O . ALA A 1 82 ? -14.415 -1.324 14.108 1.00 84.44 82 ALA A O 1
ATOM 647 N N . THR A 1 83 ? -14.138 -2.497 12.224 1.00 88.38 83 THR A N 1
ATOM 648 C CA . THR A 1 83 ? -13.003 -1.709 11.701 1.00 88.38 83 THR A CA 1
ATOM 649 C C . THR A 1 83 ? -13.317 -0.979 10.391 1.00 88.38 83 THR A C 1
ATOM 651 O O . THR A 1 83 ? -12.542 -0.137 9.951 1.00 88.38 83 THR A O 1
ATOM 654 N N . LYS A 1 84 ? -14.486 -1.227 9.787 1.00 88.12 84 LYS A N 1
ATOM 655 C CA . LYS A 1 84 ? -14.931 -0.634 8.512 1.00 88.12 84 LYS A CA 1
ATOM 656 C C . LYS A 1 84 ? -15.048 0.895 8.522 1.00 88.12 84 LYS A C 1
ATOM 658 O O . LYS A 1 84 ? -14.950 1.516 7.470 1.00 88.12 84 LYS A O 1
ATOM 663 N N . HIS A 1 85 ? -15.289 1.500 9.686 1.00 87.88 85 HIS A N 1
ATOM 664 C CA . HIS A 1 85 ? -15.320 2.960 9.815 1.00 87.88 85 HIS A CA 1
ATOM 665 C C . HIS A 1 85 ? -13.924 3.590 9.681 1.00 87.88 85 HIS A C 1
ATOM 667 O O . HIS A 1 85 ? -13.841 4.747 9.288 1.00 87.88 85 HIS A O 1
ATOM 673 N N . ILE A 1 86 ? -12.867 2.812 9.944 1.00 91.50 86 ILE A N 1
ATOM 674 C CA . ILE A 1 86 ? -11.461 3.213 9.819 1.00 91.50 86 ILE A CA 1
ATOM 675 C C . ILE A 1 86 ? -10.951 2.892 8.408 1.00 91.50 86 ILE A C 1
ATOM 677 O O . ILE A 1 86 ? -10.442 3.761 7.711 1.00 91.50 86 ILE A O 1
ATOM 681 N N . PHE A 1 87 ? -11.145 1.651 7.950 1.00 90.75 87 PHE A N 1
ATOM 682 C CA . PHE A 1 87 ? -10.716 1.198 6.620 1.00 90.75 87 PHE A CA 1
ATOM 683 C C . PHE A 1 87 ? -11.811 1.430 5.578 1.00 90.75 87 PHE A C 1
ATOM 685 O O . PHE A 1 87 ? -12.452 0.502 5.075 1.00 90.75 87 PHE A O 1
ATOM 692 N N . ASN A 1 88 ? -12.074 2.701 5.292 1.00 87.00 88 ASN A N 1
ATOM 693 C CA . ASN A 1 88 ? -13.105 3.102 4.348 1.00 87.00 88 ASN A CA 1
ATOM 694 C C . ASN A 1 88 ? -12.506 3.357 2.962 1.00 87.00 88 ASN A C 1
ATOM 696 O O . ASN A 1 88 ? -11.751 4.307 2.774 1.00 87.00 88 ASN A O 1
ATOM 700 N N . VAL A 1 89 ? -12.915 2.572 1.957 1.00 86.50 89 VAL A N 1
ATOM 701 C CA . VAL A 1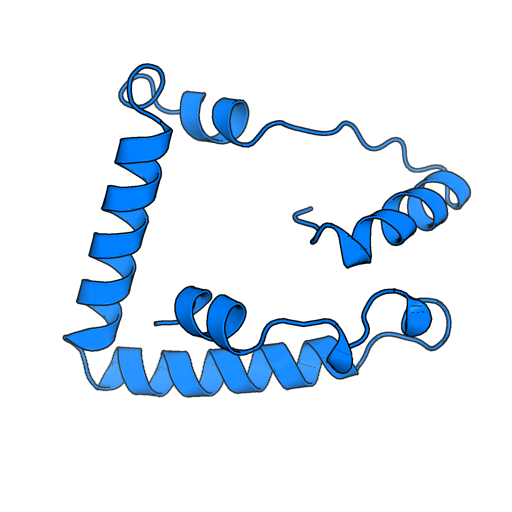 89 ? -12.407 2.714 0.578 1.00 86.50 89 VAL A CA 1
ATOM 702 C C . VAL A 1 89 ? -12.628 4.120 0.005 1.00 86.50 89 VAL A C 1
ATOM 704 O O . VAL A 1 89 ? -11.864 4.560 -0.842 1.00 86.50 89 VAL A O 1
ATOM 707 N N . LYS A 1 90 ? -13.643 4.857 0.480 1.00 85.88 90 LYS A N 1
ATOM 708 C CA . LYS A 1 90 ? -13.915 6.235 0.034 1.00 85.88 90 LYS A CA 1
ATOM 709 C C . LYS A 1 90 ? -12.864 7.243 0.502 1.00 85.88 90 LYS A C 1
ATOM 711 O O . LYS A 1 90 ? -12.782 8.323 -0.067 1.00 85.88 90 LYS A O 1
ATOM 716 N N . GLN A 1 91 ? -12.114 6.918 1.551 1.00 86.12 91 GLN A N 1
ATOM 717 C CA . GLN A 1 91 ? -11.012 7.743 2.050 1.00 86.12 91 GLN A CA 1
ATOM 718 C C . GLN A 1 91 ? -9.680 7.379 1.386 1.00 86.12 91 GLN A C 1
ATOM 720 O O . GLN A 1 91 ? -8.672 8.042 1.619 1.00 86.12 91 GLN A O 1
ATOM 725 N N . LEU A 1 92 ? -9.671 6.342 0.546 1.00 88.25 92 LEU A N 1
ATOM 726 C CA . LEU A 1 92 ? -8.487 5.889 -0.152 1.00 88.25 92 LEU A CA 1
ATOM 727 C C . LEU A 1 92 ? -8.269 6.720 -1.419 1.00 88.25 92 LEU A C 1
ATOM 729 O O . LEU A 1 92 ? -9.140 6.797 -2.286 1.00 88.25 92 LEU A O 1
ATOM 733 N N . HIS A 1 93 ? -7.082 7.309 -1.558 1.00 89.56 93 HIS A N 1
ATOM 734 C CA . HIS A 1 93 ? -6.706 7.980 -2.798 1.00 89.56 93 HIS A CA 1
ATOM 735 C C . HIS A 1 93 ? -6.314 6.931 -3.846 1.00 89.56 93 HIS A C 1
ATOM 737 O O . HIS A 1 93 ? -5.154 6.525 -3.931 1.00 89.56 93 HIS A O 1
ATOM 743 N N . LEU A 1 94 ? -7.299 6.475 -4.626 1.00 88.94 94 LEU A N 1
ATOM 744 C CA . LEU A 1 94 ? -7.155 5.364 -5.575 1.00 88.94 94 LEU A CA 1
ATOM 745 C C . LEU A 1 94 ? -5.986 5.535 -6.549 1.00 88.94 94 LEU A C 1
ATOM 747 O O . LEU A 1 94 ? -5.352 4.540 -6.887 1.00 88.94 94 LEU A O 1
ATOM 751 N N . GLY A 1 95 ? -5.673 6.776 -6.936 1.00 88.69 95 GLY A N 1
ATOM 752 C CA . GLY A 1 95 ? -4.515 7.082 -7.776 1.00 88.69 95 GLY A CA 1
ATOM 753 C C . GLY A 1 95 ? -3.177 6.810 -7.084 1.00 88.69 95 GLY A C 1
ATOM 754 O O . GLY A 1 95 ? -2.303 6.209 -7.688 1.00 88.69 95 GLY A O 1
ATOM 755 N N . HIS A 1 96 ? -3.029 7.160 -5.798 1.00 88.56 96 HIS A N 1
ATOM 756 C CA . HIS A 1 96 ? -1.785 6.872 -5.062 1.00 88.56 96 HIS A CA 1
ATOM 757 C C . HIS A 1 96 ? -1.618 5.378 -4.804 1.00 88.56 96 HIS A C 1
ATOM 759 O O . HIS A 1 96 ? -0.504 4.869 -4.789 1.00 88.56 96 HIS A O 1
ATOM 765 N N . VAL A 1 97 ? -2.734 4.679 -4.592 1.00 90.75 97 VAL A N 1
ATOM 766 C CA . VAL A 1 97 ? -2.714 3.227 -4.437 1.00 90.75 97 VAL A CA 1
ATOM 767 C C . VAL A 1 97 ? -2.334 2.553 -5.744 1.00 90.75 97 VAL A C 1
ATOM 769 O O . VAL A 1 97 ? -1.545 1.624 -5.692 1.00 90.75 97 VAL A O 1
ATOM 772 N N . ALA A 1 98 ? -2.840 3.018 -6.891 1.00 92.38 98 ALA A N 1
ATOM 773 C CA . ALA A 1 98 ? -2.488 2.451 -8.192 1.00 92.38 98 ALA A CA 1
ATOM 774 C C . ALA A 1 98 ? -0.970 2.491 -8.427 1.00 92.38 98 ALA A C 1
ATOM 776 O O . ALA A 1 98 ? -0.379 1.452 -8.695 1.00 92.38 98 ALA A O 1
ATOM 777 N N . THR A 1 99 ? -0.323 3.629 -8.147 1.00 91.06 99 THR A N 1
ATOM 778 C CA . THR A 1 99 ? 1.141 3.788 -8.253 1.00 91.06 99 THR A CA 1
ATOM 779 C C . THR A 1 99 ? 1.941 2.809 -7.380 1.00 91.06 99 THR A C 1
ATOM 781 O O . THR A 1 99 ? 3.124 2.597 -7.618 1.00 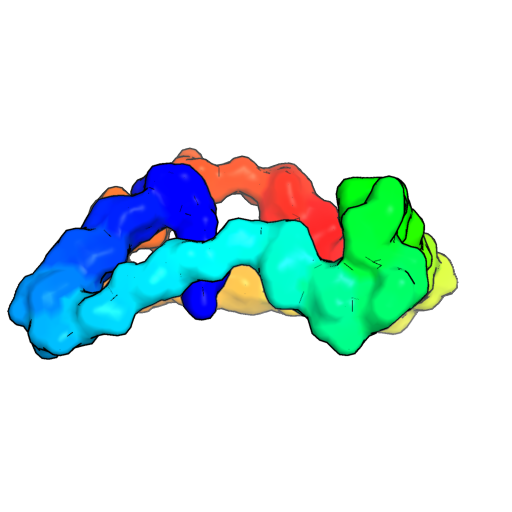91.06 99 THR A O 1
ATOM 784 N N . ALA A 1 100 ? 1.342 2.203 -6.351 1.00 91.38 100 ALA A N 1
ATOM 785 C CA . ALA A 1 100 ? 2.022 1.192 -5.542 1.00 91.38 100 ALA A CA 1
ATOM 786 C C . ALA A 1 100 ? 2.110 -0.189 -6.225 1.00 91.38 100 ALA A C 1
ATOM 788 O O . ALA A 1 100 ? 2.822 -1.056 -5.719 1.00 91.38 100 ALA A O 1
ATOM 789 N N . PHE A 1 101 ? 1.383 -0.413 -7.327 1.00 94.12 101 PHE A N 1
ATOM 790 C CA . PHE A 1 101 ? 1.344 -1.690 -8.052 1.00 94.12 101 PHE A CA 1
ATOM 791 C C . PHE A 1 101 ? 2.080 -1.652 -9.392 1.00 94.12 101 PHE A C 1
ATOM 793 O O . PHE A 1 101 ? 2.584 -2.694 -9.806 1.00 94.12 101 PHE A O 1
ATOM 800 N N . GLY A 1 102 ? 2.152 -0.489 -10.037 1.00 88.06 102 GLY A N 1
ATOM 801 C CA . GLY A 1 102 ? 2.721 -0.307 -11.372 1.00 88.06 102 GLY A CA 1
ATOM 802 C C . GLY A 1 102 ? 2.217 0.979 -11.990 1.00 88.06 102 GLY A C 1
ATOM 803 O O . GLY A 1 102 ? 1.034 1.307 -11.741 1.00 88.06 102 GLY A O 1
#

Sequence (102 aa):
LFLLPSEMEYVYILHKLGLKLNALPVRSIVSSRDDLEKEGEKALAVIQSIFLDTVTENPVLEGLAEVAYAAFLRAYTTHTRATKHIFNVKQLHLGHVATAFG

Secondary structure (DSSP, 8-state):
----GGGTHHHHHHHHTT--PPPPPHHHHHTTSTTSTTTHHHHHHHHHHHHHHHHHT-HHHHHHHHHHHHHHHHHHHT--TTTTTTS-GGGS-HHHHHTTT-

Radius of gyration: 16.64 Å; chains: 1; bounding box: 43×19×45 Å

Foldseek 3Di:
DDDDPLQVVVVVVCVVVVDDDDDDDVLVVQVVDVVQNVPVVVVVVVVLVVQVCVQVVDVVSVVVLVVVLVVVLVVLCPDDPVRCVSSPSVPDPSVVSSSVRD

Organism: NCBI:txid652834

=== Feature glossary ===
Annotated list of the representations used here:

Nearest PDB structures. The Foldseek neighbor list gives the closest experimentally determined structures in the PDB, ranked by structural alignment. TM-score near 1 means near-identical fold; near 0.3 means only rough topology match. This is how one finds what a novel AlphaFold prediction most resembles in the solved-structure universe.

Foldseek 3Di. Foldseek's 3Di representation compresses backbone geometry i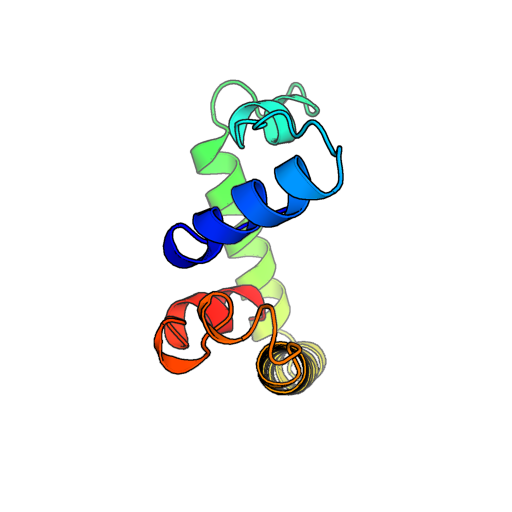nto a per-residue letter drawn from a learned twenty-state alphabet. It captures the tertiary interaction pattern around each residue — which residues are packed against it in space, regardless of where they are in sequence.

Radius of gyration, Cα contacts, bounding box. Radius of gyration (Rg) is the root-mean-square distance of Cα atoms from their centroid — a single number for overall size and compactness. A globular domain of N residues has Rg ≈ 2.2·N^0.38 Å; an extended or disordered chain has a much larger Rg. The Cα contact count is the number of residue pairs whose Cα atoms are within 8 Å and are more than four positions apart in sequence — a standard proxy for tertiary packing density. The bounding box is the smallest axis-aligned box enclosing all Cα atoms.

InterPro / GO / CATH / organism. The annotation block draws on four external resources. InterPro: which protein families and domains the sequence belongs to. GO: standardized terms for what the protein does, what process it participates in, and where in the cell it acts. CATH: which structural fold it has in the CATH hierarchy. Organism: the species of origin.

mmCIF coordinates. The mmCIF block holds the 3D Cartesian coordinates of each backbone atom (N, Cα, C, O) in ångströms. mmCIF is the PDB's canonical archive format — a tagged-loop text representation of the atomic model.

pLDDT. pLDDT is the predicted lDDT-Cα score: AlphaFold's confidence that the local environment of each residue (all inter-atomic distances within 15 Å) is correctly placed. It is a per-residue number between 0 and 100, with higher meaning more reliable.

Backbone torsions (φ/ψ). φ (phi) and ψ (psi) are the two rotatable backbone dihedrals per residue: φ is the C(i-1)–N–Cα–C torsion, ψ is the N–Cα–C–N(i+1) torsion, both in degrees on (−180°, 180°]. α-helical residues cluster near (−60°, −45°); β-strand residues near (−120°, +130°). A Ramachandran plot is simply a scatter of (φ, ψ) for every residue.

B-factor. For experimental (PDB) structures, the B-factor (temperature factor) quantifies the positional spread of each atom in the crystal — a combination of thermal vibration and static disorder — in units of Å². High B-factors mark flexible loops or poorly resolved regions; low B-factors mark the rigid, well-ordered core.

Secondary structure (3-state, P-SEA). SS3 is a coarse helix/strand/coil call (letters a/b/c) made by the P-SEA algorithm from inter-Cα distances and dihedrals. It is less detailed than DSSP but needs only Cα positions.

Predicted aligned error. Predicted aligned error is AlphaFold's pairwise confidence. Unlike pLDDT (per-residue), PAE is per-residue-pair and captures whether two parts of the structure are correctly placed relative to each other. Units are ångströms of expected positional error.

Solvent-accessible surface area. Solvent-accessible surface area (SASA) is the area in Å² traced out by the centre of a 1.4 Å probe sphere (a water molecule) rolled over the protein's van der Waals surface (Shrake–Rupley / Lee–Richards construction). Buried residues have near-zero SASA; fully exposed residues can exceed 200 Å². The total SASA scales roughly with the number of surface residues.

Secondary structure (8-state, DSSP). The SS8 string is DSSP's per-residue secondary-structure call. α-helix (H) means an i→i+4 H-bond ladder; β-strand (E) means the residue participates in a β-sheet; 3₁₀ (G) and π (I) are tighter and wider helices; T/S are turns/bends; '-' is loop.

Rendered structure images. Structure images are PyMOL renders from six orthogonal camera directions. Cartoon representation draws helices as coils and strands as arrows; sticks shows the backbone as bonds; surface shows the solvent-excluded envelope. Rainbow coloring maps sequence position to hue (blue→red, N→C); chain coloring assigns a distinct color per polypeptide.

Sequence. The amino-acid sequence is the protein's primary structure: the linear order of residues from the N-terminus to the C-terminus, written in one-letter code. Everything else here — the 3D coordinates, the secondary structure, the domain annotations — is ultimately a consequence of this string.

Contact-map, Ramachandran, and PAE plots. Three diagnostic plots accompany the record. The Cα contact map visualizes the tertiary structure as a 2D adjacency matrix (8 Å cutoff, sequence-local contacts suppressed). The Ramachandran plot shows the distribution of backbone (φ, ψ) torsions, with points in the α and β basins reflecting secondary structure content. The PAE plot shows AlphaFold's inter-residue confidence as a color matrix.